Protein AF-A0A2M8Q6B5-F1 (afdb_monomer_lite)

Secondary structure (DSSP, 8-state):
--SSPPPHHHHHHHHHTT-------EEEEEETTEEEEEE--HHHHHHHHT---S-----BPPTT-TT--GGGGT--BGGGGS-HHHHHHHHHHHHHHHHHHHHHHHH-

Foldseek 3Di:
DPPDDDDPLNQLVCLLVVNDDDDDAWDWDADPVGIDIGGDDPVNVVVQVPQDQPDFDFDFDDPPDPPPCCVSRVCGTRRSVDRSNRNSVVVVVVVVVVVVVVVVVVVD

Structure (mmCIF, N/CA/C/O backbone):
data_AF-A0A2M8Q6B5-F1
#
_entry.id   AF-A0A2M8Q6B5-F1
#
loop_
_atom_site.group_PDB
_atom_site.id
_atom_site.type_symbol
_atom_site.label_atom_id
_atom_site.label_alt_id
_atom_site.label_comp_id
_atom_site.label_asym_id
_atom_site.label_entity_id
_atom_site.label_seq_id
_atom_site.pdbx_PDB_ins_code
_atom_site.Cartn_x
_atom_site.Cartn_y
_atom_site.Cartn_z
_atom_site.occupancy
_atom_site.B_iso_or_equiv
_atom_site.auth_seq_id
_atom_site.auth_comp_id
_atom_site.auth_asym_id
_atom_site.auth_atom_id
_atom_site.pdbx_PDB_model_num
ATOM 1 N N . ALA A 1 1 ? -20.760 10.008 8.618 1.00 58.56 1 ALA A N 1
ATOM 2 C CA . ALA A 1 1 ? -19.770 9.804 9.698 1.00 58.56 1 ALA A CA 1
ATOM 3 C C . ALA A 1 1 ? -20.421 10.194 11.020 1.00 58.56 1 ALA A C 1
ATOM 5 O O . ALA A 1 1 ? -21.139 11.185 11.023 1.00 58.56 1 ALA A O 1
ATOM 6 N N . CYS A 1 2 ? -20.219 9.435 12.102 1.00 76.94 2 CYS A N 1
ATOM 7 C CA . CYS A 1 2 ? -20.952 9.608 13.370 1.00 76.94 2 CYS A CA 1
ATOM 8 C C . CYS A 1 2 ? -20.451 10.766 14.264 1.00 76.94 2 CYS A C 1
ATOM 10 O O . CYS A 1 2 ? -20.872 10.860 15.406 1.00 76.94 2 CYS A O 1
ATOM 12 N N . GLY A 1 3 ? -19.568 11.645 13.773 1.00 79.81 3 GLY A N 1
ATOM 13 C CA . GLY A 1 3 ? -19.138 12.862 14.485 1.00 79.81 3 GLY A CA 1
ATOM 14 C C . GLY A 1 3 ? -18.143 12.664 15.636 1.00 79.81 3 GLY A C 1
ATOM 15 O O . GLY A 1 3 ? -17.608 13.651 16.131 1.00 79.81 3 GLY A O 1
ATOM 16 N N . GLU A 1 4 ? -17.843 11.424 16.026 1.00 81.81 4 GLU A N 1
ATOM 17 C CA . GLU A 1 4 ? -16.913 11.111 17.117 1.00 81.81 4 GLU A CA 1
ATOM 18 C C . GLU A 1 4 ? -15.538 10.634 16.610 1.00 81.81 4 GLU A C 1
ATOM 20 O O . GLU A 1 4 ? -15.468 9.883 15.628 1.00 81.81 4 GLU A O 1
ATOM 25 N N . PRO A 1 5 ? -14.428 11.028 17.269 1.00 84.00 5 PRO A N 1
ATOM 26 C CA . PRO A 1 5 ? -13.104 10.491 16.974 1.00 84.00 5 PRO A CA 1
ATOM 27 C C . PRO A 1 5 ? -13.026 8.997 17.299 1.00 84.00 5 PRO A C 1
ATOM 29 O O . PRO A 1 5 ? -13.386 8.568 18.395 1.00 84.00 5 PRO A O 1
ATOM 32 N N . ALA A 1 6 ? -12.4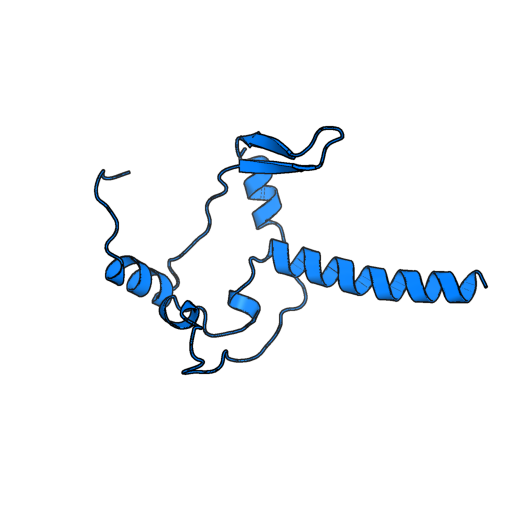82 8.198 16.381 1.00 84.62 6 ALA A N 1
ATOM 33 C CA . ALA A 1 6 ? -12.172 6.805 16.677 1.00 84.62 6 ALA A CA 1
ATOM 34 C C . ALA A 1 6 ? -11.031 6.729 17.706 1.00 84.62 6 ALA A C 1
ATOM 36 O O . ALA A 1 6 ? -9.941 7.259 17.479 1.00 84.62 6 ALA A O 1
ATOM 37 N N . LEU A 1 7 ? -11.270 6.049 18.831 1.00 92.38 7 LEU A N 1
ATOM 38 C CA . LEU A 1 7 ? -10.242 5.802 19.843 1.00 92.38 7 LEU A CA 1
ATOM 39 C C . LEU A 1 7 ? -9.113 4.941 19.258 1.00 92.38 7 LEU A C 1
ATOM 41 O O . LEU A 1 7 ? -9.363 3.983 18.526 1.00 92.38 7 LEU A O 1
ATOM 45 N N . GLY A 1 8 ? -7.863 5.238 19.619 1.00 91.94 8 GLY A N 1
ATOM 46 C CA . GLY A 1 8 ? -6.700 4.521 19.082 1.00 91.94 8 GLY A CA 1
ATOM 47 C C . GLY A 1 8 ? -6.738 3.010 19.338 1.00 91.94 8 GLY A C 1
ATOM 48 O O . GLY A 1 8 ? -6.353 2.228 18.470 1.00 91.94 8 GLY A O 1
ATOM 49 N N . ASP A 1 9 ? -7.247 2.584 20.493 1.00 94.19 9 ASP A N 1
ATOM 50 C CA . ASP A 1 9 ? -7.360 1.159 20.827 1.00 94.19 9 ASP A CA 1
ATOM 51 C C . ASP A 1 9 ? -8.470 0.459 20.044 1.00 94.19 9 ASP A C 1
ATOM 53 O O . ASP A 1 9 ? -8.287 -0.685 19.631 1.00 94.19 9 ASP A O 1
ATOM 57 N N . TYR A 1 10 ? -9.562 1.169 19.738 1.00 93.56 10 TYR A N 1
ATOM 58 C CA . TYR A 1 10 ? -10.579 0.678 18.811 1.00 93.56 10 TYR A CA 1
ATOM 59 C C . TYR A 1 10 ? -9.972 0.456 17.421 1.00 93.56 10 TYR A C 1
ATOM 61 O O . TYR A 1 10 ? -10.084 -0.637 16.876 1.00 93.56 10 TYR A O 1
ATOM 69 N N . VAL A 1 11 ? -9.228 1.431 16.881 1.00 92.94 11 VAL A N 1
ATOM 70 C CA . VAL A 1 11 ? -8.576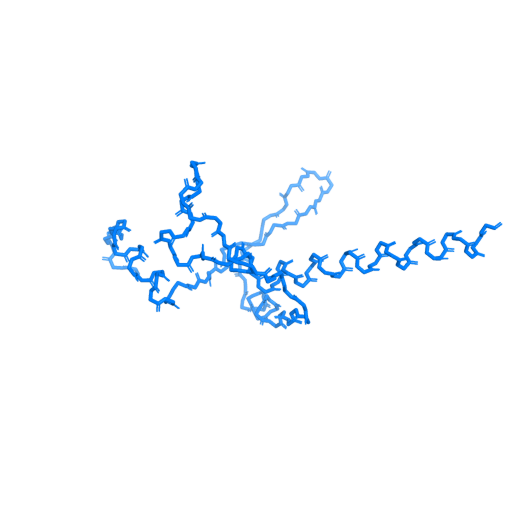 1.293 15.564 1.00 92.94 11 VAL A CA 1
ATOM 71 C C . VAL A 1 11 ? -7.638 0.084 15.522 1.00 92.94 11 VAL A C 1
ATOM 73 O O . VAL A 1 11 ? -7.688 -0.692 14.570 1.00 92.94 11 VAL A O 1
ATOM 76 N N . LYS A 1 12 ? -6.807 -0.118 16.552 1.00 94.69 12 LYS A N 1
ATOM 77 C CA . LYS A 1 12 ? -5.911 -1.285 16.636 1.00 94.69 12 LYS A CA 1
ATOM 78 C C . LYS A 1 12 ? -6.689 -2.600 16.721 1.00 94.69 12 LYS A C 1
ATOM 80 O O . LYS A 1 12 ? -6.302 -3.565 16.067 1.00 94.69 12 LYS A O 1
ATOM 85 N N . ALA A 1 13 ? -7.769 -2.650 17.503 1.00 95.38 13 ALA A N 1
ATOM 86 C CA . ALA A 1 13 ? -8.606 -3.840 17.639 1.00 95.38 13 ALA A CA 1
ATOM 87 C C . ALA A 1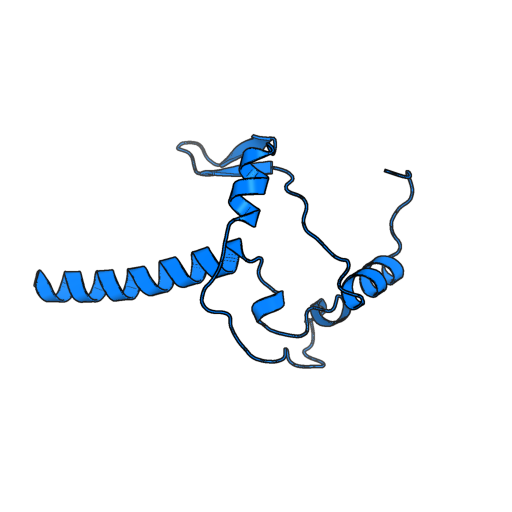 13 ? -9.283 -4.217 16.311 1.00 95.38 13 ALA A C 1
ATOM 89 O O . ALA A 1 13 ? -9.188 -5.367 15.882 1.00 95.38 13 ALA A O 1
ATOM 90 N N . GLU A 1 14 ? -9.883 -3.246 15.618 1.00 95.50 14 GLU A N 1
ATOM 91 C CA . GLU A 1 14 ? -10.491 -3.442 14.296 1.00 95.50 14 GLU A CA 1
ATOM 92 C C . GLU A 1 14 ? -9.459 -3.892 13.251 1.00 95.50 14 GLU A C 1
ATOM 94 O O . GLU A 1 14 ? -9.727 -4.787 12.445 1.00 95.50 14 GLU A O 1
ATOM 99 N N . ALA A 1 15 ? -8.258 -3.308 13.287 1.00 93.88 15 ALA A N 1
ATOM 100 C CA . ALA A 1 15 ? -7.167 -3.658 12.385 1.00 93.88 15 ALA A CA 1
ATOM 101 C C . ALA A 1 15 ? -6.673 -5.095 12.603 1.00 93.88 15 ALA A C 1
ATOM 103 O O . ALA A 1 15 ? -6.604 -5.875 11.655 1.00 93.88 15 ALA A O 1
ATOM 104 N N . ARG A 1 16 ? -6.418 -5.482 13.862 1.00 94.31 16 ARG A N 1
ATOM 105 C CA . ARG A 1 16 ? -6.034 -6.855 14.234 1.00 94.31 16 ARG A CA 1
ATOM 106 C C . ARG A 1 16 ? -7.112 -7.879 13.896 1.00 94.31 16 ARG A C 1
ATOM 108 O O . ARG A 1 16 ? -6.788 -9.016 13.578 1.00 94.31 16 ARG A O 1
ATOM 115 N N . ALA A 1 17 ? -8.380 -7.477 13.930 1.00 95.50 17 ALA A N 1
ATOM 116 C CA . ALA A 1 17 ? -9.495 -8.315 13.509 1.00 95.50 17 ALA A CA 1
ATOM 117 C C . ALA A 1 17 ? -9.673 -8.391 11.977 1.00 95.50 17 ALA A C 1
ATOM 119 O O . ALA A 1 17 ? -10.630 -9.005 11.507 1.00 95.50 17 ALA A O 1
ATOM 120 N N . GLY A 1 18 ? -8.789 -7.762 11.194 1.00 92.19 18 GLY A N 1
ATOM 121 C CA . GLY A 1 18 ? -8.809 -7.805 9.731 1.00 92.19 18 GLY A CA 1
ATOM 122 C C . GLY A 1 18 ? -9.907 -6.960 9.081 1.00 92.19 18 GLY A C 1
ATOM 123 O O . GLY A 1 18 ? -10.203 -7.159 7.906 1.00 92.19 18 GLY A O 1
ATOM 124 N N . ARG A 1 19 ? -10.524 -6.025 9.818 1.00 93.69 19 ARG A N 1
ATOM 125 C CA . ARG A 1 19 ? -11.614 -5.167 9.311 1.00 93.69 19 ARG A CA 1
ATOM 126 C C . ARG A 1 19 ? -11.137 -3.838 8.730 1.00 93.69 19 ARG A C 1
ATOM 128 O O . ARG A 1 19 ? -11.940 -3.070 8.205 1.00 93.69 19 ARG A O 1
ATOM 135 N N . MET A 1 20 ? -9.838 -3.556 8.807 1.00 88.94 20 MET A N 1
ATOM 136 C CA . MET A 1 20 ? -9.260 -2.363 8.198 1.00 88.94 20 MET A CA 1
ATOM 137 C C . MET A 1 20 ? -9.264 -2.488 6.671 1.00 88.94 20 MET A C 1
ATOM 139 O O . MET A 1 20 ? -8.777 -3.466 6.109 1.00 88.94 20 MET A O 1
ATOM 143 N N . GLY A 1 21 ? -9.817 -1.475 6.008 1.00 88.12 21 GLY A N 1
ATOM 144 C CA . GLY A 1 21 ? -9.827 -1.344 4.555 1.00 88.12 21 GLY A CA 1
ATOM 145 C C . GLY A 1 21 ? -9.128 -0.068 4.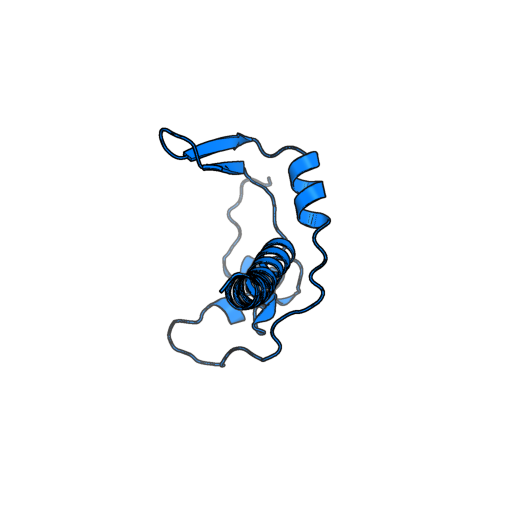096 1.00 88.12 21 GLY A C 1
ATOM 146 O O . GLY A 1 21 ? -8.520 0.651 4.887 1.00 88.12 21 GLY A O 1
ATOM 147 N N . ALA A 1 22 ? -9.246 0.226 2.805 1.00 89.25 22 ALA A N 1
ATOM 148 C CA . ALA A 1 22 ? -8.743 1.455 2.208 1.00 89.25 22 ALA A CA 1
ATOM 149 C C . ALA A 1 22 ? -9.873 2.196 1.487 1.00 89.25 22 ALA A C 1
ATOM 151 O O . ALA A 1 22 ? -10.705 1.573 0.827 1.00 89.25 22 ALA A O 1
ATOM 152 N N . THR A 1 23 ? -9.846 3.524 1.571 1.00 90.31 23 THR A N 1
ATOM 153 C CA . THR A 1 23 ? -10.742 4.426 0.839 1.00 90.31 23 THR A CA 1
ATOM 154 C C . THR A 1 23 ? -9.894 5.346 -0.024 1.00 90.31 23 THR A C 1
ATOM 156 O O . THR A 1 23 ? -8.926 5.933 0.465 1.00 90.31 23 THR A O 1
ATOM 159 N N . LEU A 1 24 ? 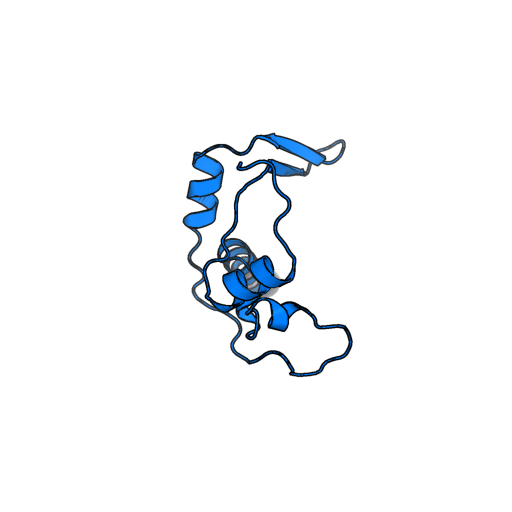-10.232 5.472 -1.307 1.00 92.81 24 LEU A N 1
ATOM 160 C CA . LEU A 1 24 ? -9.526 6.381 -2.202 1.00 92.81 24 LEU A CA 1
ATOM 161 C C . LEU A 1 24 ? -9.989 7.818 -1.938 1.00 92.81 24 LEU A C 1
ATOM 163 O O . LEU A 1 24 ? -11.171 8.119 -2.047 1.00 92.81 24 LEU A O 1
ATOM 167 N N . LEU A 1 25 ? -9.053 8.708 -1.604 1.00 93.56 25 LEU A N 1
ATOM 168 C CA . LEU A 1 25 ? -9.368 10.117 -1.330 1.00 93.56 25 LEU A CA 1
ATOM 169 C C . LEU A 1 25 ? -9.179 11.004 -2.565 1.00 93.56 25 LEU A C 1
ATOM 171 O O . LEU A 1 25 ? -10.049 11.800 -2.907 1.00 93.56 25 LEU A O 1
ATOM 175 N N . ALA A 1 26 ? -8.044 10.855 -3.246 1.00 94.94 26 ALA A N 1
ATOM 176 C CA . ALA A 1 26 ? -7.691 11.636 -4.423 1.00 94.94 26 ALA A CA 1
ATOM 177 C C . ALA A 1 26 ? -6.719 10.855 -5.313 1.00 94.94 26 ALA A C 1
ATOM 179 O O . ALA A 1 26 ? -6.024 9.946 -4.851 1.00 94.94 26 ALA A O 1
ATOM 180 N N . ILE A 1 27 ? -6.648 11.246 -6.583 1.00 94.75 27 ILE A N 1
ATOM 181 C CA . ILE A 1 27 ? -5.595 10.832 -7.509 1.00 94.75 27 ILE A CA 1
ATOM 182 C C . ILE A 1 27 ? -4.616 11.986 -7.665 1.00 94.75 27 ILE A C 1
ATOM 184 O O . ILE A 1 27 ? -5.020 13.132 -7.848 1.00 94.75 27 ILE A O 1
ATOM 188 N N . VAL A 1 28 ? -3.328 11.664 -7.601 1.00 94.75 28 VAL A N 1
ATOM 189 C CA . VAL A 1 28 ? -2.245 12.620 -7.811 1.00 94.75 28 VAL A CA 1
ATOM 190 C C . VAL A 1 28 ? -1.446 12.175 -9.023 1.00 94.75 28 VAL A C 1
ATOM 192 O O . VAL A 1 28 ? -1.029 11.017 -9.082 1.00 94.75 28 VAL A O 1
ATOM 195 N N . THR A 1 29 ? -1.230 13.074 -9.978 1.00 95.12 29 THR A N 1
ATOM 196 C CA . THR A 1 29 ? -0.370 12.811 -11.140 1.00 95.12 29 THR A CA 1
ATOM 197 C C . THR A 1 29 ? 0.777 13.805 -11.187 1.00 95.12 29 THR A C 1
ATOM 199 O O . THR A 1 29 ? 0.659 14.930 -10.698 1.00 95.12 29 THR A O 1
ATOM 202 N N . ASP A 1 30 ? 1.880 13.386 -11.797 1.00 96.38 30 ASP A N 1
ATOM 203 C CA . ASP A 1 30 ? 2.972 14.289 -12.146 1.00 96.38 30 ASP A CA 1
ATOM 204 C C . ASP A 1 30 ? 2.615 15.107 -13.399 1.00 96.38 30 ASP A C 1
ATOM 206 O O . ASP A 1 30 ? 1.840 14.653 -14.247 1.00 96.38 30 ASP A O 1
ATOM 210 N N . GLY A 1 31 ? 3.137 16.325 -13.501 1.00 94.88 31 GLY A N 1
ATOM 211 C CA . GLY A 1 31 ? 2.831 17.269 -14.572 1.00 94.88 31 GLY A CA 1
ATOM 212 C C . GLY A 1 31 ? 3.914 18.339 -14.710 1.00 94.88 31 GLY A C 1
ATOM 213 O O . GLY A 1 31 ? 4.725 18.541 -13.812 1.00 94.88 31 GLY A O 1
ATOM 214 N N . ALA A 1 32 ? 3.922 19.063 -15.834 1.00 91.31 32 ALA A N 1
ATOM 215 C CA . ALA A 1 32 ? 5.007 19.991 -16.190 1.00 91.31 32 ALA A CA 1
ATOM 216 C C . ALA A 1 32 ? 5.283 21.104 -15.152 1.00 91.31 32 ALA A C 1
ATOM 218 O O . ALA A 1 32 ? 6.384 21.643 -15.115 1.00 91.31 32 ALA A O 1
ATOM 219 N N . GLY A 1 33 ? 4.298 21.447 -14.315 1.00 93.00 33 GLY A N 1
ATOM 220 C CA . GLY A 1 33 ? 4.402 22.455 -13.252 1.00 93.00 33 GLY A CA 1
ATOM 221 C C . GLY A 1 33 ? 4.291 21.897 -11.829 1.00 93.00 33 GLY A C 1
ATOM 222 O O . GLY A 1 33 ? 4.063 22.670 -10.902 1.00 93.00 33 GLY A O 1
ATOM 223 N N . GLY A 1 34 ? 4.396 20.576 -11.644 1.00 95.06 34 GLY A N 1
ATOM 224 C CA . GLY A 1 34 ? 4.238 19.904 -10.353 1.00 95.06 34 GLY A CA 1
ATOM 225 C C . GLY A 1 34 ? 3.072 18.914 -10.325 1.00 95.06 34 GLY A C 1
ATOM 226 O O . GLY A 1 34 ? 2.715 18.315 -11.336 1.00 95.06 34 GLY A O 1
ATOM 227 N N . ARG A 1 35 ? 2.484 18.714 -9.140 1.00 97.00 35 ARG A N 1
ATOM 228 C CA . ARG A 1 35 ? 1.445 17.698 -8.915 1.00 97.00 35 ARG A CA 1
ATOM 229 C C . ARG A 1 35 ? 0.054 18.219 -9.265 1.00 97.00 35 ARG A C 1
ATOM 231 O O . ARG A 1 35 ? -0.375 19.228 -8.710 1.00 97.00 35 ARG A O 1
ATOM 238 N N . ASN A 1 36 ? -0.674 17.468 -10.085 1.00 96.69 36 ASN A N 1
ATOM 239 C CA . ASN A 1 36 ? -2.106 17.668 -10.296 1.00 96.69 36 ASN A CA 1
ATOM 240 C C . ASN A 1 36 ? -2.901 16.777 -9.339 1.00 96.69 36 ASN A C 1
ATOM 242 O O . ASN A 1 36 ? -2.512 15.635 -9.093 1.00 96.69 36 ASN A O 1
ATOM 246 N N . TYR A 1 37 ? -4.019 17.289 -8.827 1.00 96.00 37 TYR A N 1
ATOM 247 C CA . TYR A 1 37 ? -4.887 16.586 -7.884 1.00 96.00 37 TYR A CA 1
ATOM 248 C C . TYR A 1 37 ? -6.288 16.456 -8.470 1.00 96.00 37 TYR A C 1
ATOM 250 O O . TYR A 1 37 ? -6.880 17.443 -8.903 1.00 96.00 37 TYR A O 1
ATOM 258 N N . TYR A 1 38 ? -6.824 15.243 -8.444 1.00 95.06 38 TYR A N 1
ATOM 259 C CA . TYR A 1 38 ? -8.147 14.922 -8.959 1.00 95.06 38 TYR A CA 1
ATOM 260 C C . TYR A 1 38 ? -8.971 14.256 -7.866 1.00 95.06 38 TYR A C 1
ATOM 262 O O . TYR A 1 38 ? -8.458 13.435 -7.098 1.00 95.06 38 TYR A O 1
ATOM 270 N N . SER A 1 39 ? -10.260 14.581 -7.814 1.00 96.56 39 SER A N 1
ATOM 271 C CA . SER A 1 39 ? -11.204 13.878 -6.949 1.00 96.56 39 SER A CA 1
ATOM 272 C C . SER A 1 39 ? -11.227 12.384 -7.279 1.00 96.56 39 SER A C 1
ATOM 274 O O . SER A 1 39 ? -11.121 11.979 -8.441 1.00 96.56 39 SER A O 1
ATOM 276 N N . ALA A 1 40 ? -11.362 11.553 -6.246 1.00 95.00 40 ALA A N 1
ATOM 277 C CA . ALA A 1 40 ? -11.612 10.133 -6.440 1.00 95.00 40 ALA A CA 1
ATOM 278 C C . ALA A 1 40 ? -12.924 9.931 -7.216 1.00 95.00 40 ALA A C 1
ATOM 280 O O . ALA A 1 40 ? -13.918 10.607 -6.957 1.00 95.00 40 ALA A O 1
ATOM 281 N N . ALA A 1 41 ? -12.908 8.990 -8.158 1.00 95.19 41 ALA A N 1
ATOM 282 C CA . ALA A 1 41 ? -14.068 8.598 -8.946 1.00 95.19 41 ALA A CA 1
ATOM 283 C C . ALA A 1 41 ? -14.249 7.076 -8.822 1.00 95.19 41 ALA A C 1
ATOM 285 O O . ALA A 1 41 ? -13.251 6.374 -8.595 1.00 95.19 41 ALA A O 1
ATOM 286 N N . PRO A 1 42 ? -15.476 6.543 -8.955 1.00 95.12 42 PRO A N 1
ATOM 287 C CA . PRO A 1 42 ? -15.732 5.108 -8.825 1.00 95.12 42 PRO A CA 1
ATOM 288 C C . PRO A 1 42 ? -14.839 4.238 -9.723 1.00 95.12 42 PRO A C 1
ATOM 290 O O . PRO A 1 42 ? -14.375 3.173 -9.314 1.00 95.12 42 PRO A O 1
ATOM 293 N N . GLU A 1 43 ? -14.518 4.718 -10.920 1.00 95.50 43 GLU A N 1
ATOM 294 C CA . GLU A 1 43 ? -13.671 4.038 -11.899 1.00 95.50 43 GLU A CA 1
ATOM 295 C C . GLU A 1 43 ? -12.217 3.924 -11.413 1.00 95.50 43 GLU A C 1
ATOM 297 O O . GLU A 1 43 ? -11.543 2.914 -11.649 1.00 95.50 43 GLU A O 1
ATOM 302 N N . HIS A 1 44 ? -11.727 4.933 -10.682 1.00 94.50 44 HIS A N 1
ATOM 303 C CA . HIS A 1 44 ? -10.392 4.923 -10.081 1.00 94.50 44 HIS A CA 1
ATOM 304 C C . HIS A 1 44 ? -10.284 3.864 -8.980 1.00 94.50 44 HIS A C 1
ATOM 306 O O . HIS A 1 44 ? -9.280 3.145 -8.906 1.00 94.50 44 HIS A O 1
ATOM 312 N N . GLU A 1 45 ? -11.321 3.738 -8.148 1.00 93.50 45 GLU A N 1
ATOM 313 C CA . GLU A 1 45 ? -11.398 2.690 -7.132 1.00 93.50 45 GLU A CA 1
ATOM 314 C C . GLU A 1 45 ? -11.478 1.305 -7.760 1.00 93.50 45 GLU A C 1
ATOM 316 O O . GLU A 1 45 ? -10.743 0.403 -7.353 1.00 93.50 45 GLU A O 1
ATOM 321 N N . GLN A 1 46 ? -12.333 1.131 -8.769 1.00 94.12 46 GLN A N 1
ATOM 322 C CA . GLN A 1 46 ? -12.497 -0.150 -9.447 1.00 94.12 46 GLN A CA 1
ATOM 323 C C . GLN A 1 46 ? -11.184 -0.599 -10.092 1.00 94.12 46 GLN A C 1
ATOM 325 O O . GLN A 1 46 ? -10.763 -1.742 -9.911 1.00 94.12 46 GLN A O 1
ATOM 330 N N . SER A 1 47 ? -10.479 0.328 -10.743 1.00 92.88 47 SER A N 1
ATOM 331 C CA . SER A 1 47 ? -9.151 0.083 -11.310 1.00 92.88 47 SER A CA 1
ATOM 332 C C . SER A 1 47 ? -8.124 -0.293 -10.237 1.00 92.88 47 SER A C 1
ATOM 334 O O . SER A 1 47 ? -7.303 -1.182 -10.447 1.00 92.88 47 SER A O 1
ATOM 336 N N . ALA A 1 48 ? -8.164 0.350 -9.064 1.00 91.81 48 ALA A N 1
ATOM 337 C CA . ALA A 1 48 ? -7.271 0.010 -7.958 1.00 91.81 48 ALA A CA 1
ATOM 338 C C . ALA A 1 48 ? -7.550 -1.389 -7.386 1.00 91.81 48 ALA A C 1
ATOM 340 O O . ALA A 1 48 ? -6.608 -2.126 -7.095 1.00 91.81 48 ALA A O 1
ATOM 341 N N . ARG A 1 49 ? -8.828 -1.763 -7.252 1.00 92.12 49 ARG A N 1
ATOM 342 C CA . ARG A 1 49 ? -9.269 -3.070 -6.733 1.00 92.12 49 ARG A CA 1
ATOM 343 C C . ARG A 1 49 ? -9.065 -4.213 -7.731 1.00 92.12 49 ARG A C 1
ATOM 345 O O . ARG A 1 49 ? -8.969 -5.362 -7.316 1.00 92.12 49 ARG A O 1
ATOM 352 N N . ALA A 1 50 ? -8.974 -3.914 -9.026 1.00 95.12 50 ALA A N 1
ATOM 353 C CA . ALA A 1 50 ? -8.713 -4.904 -10.069 1.00 95.12 50 ALA A CA 1
ATOM 354 C C . ALA A 1 50 ? -7.267 -5.442 -10.066 1.00 95.12 50 ALA A C 1
ATOM 356 O O . ALA A 1 50 ? -6.988 -6.431 -10.746 1.00 95.12 50 ALA A O 1
ATOM 357 N N . ALA A 1 51 ? -6.350 -4.823 -9.313 1.00 95.19 51 ALA A N 1
ATOM 358 C CA . ALA A 1 51 ? -4.964 -5.266 -9.222 1.00 95.19 51 ALA A CA 1
ATOM 359 C C . ALA A 1 51 ? -4.848 -6.667 -8.595 1.00 95.19 51 ALA A C 1
ATOM 361 O O . ALA A 1 51 ? -5.273 -6.894 -7.463 1.00 95.19 51 ALA A O 1
ATOM 362 N N . LYS A 1 52 ? -4.221 -7.595 -9.326 1.00 95.00 52 LYS A N 1
ATOM 363 C CA . LYS A 1 52 ? -3.985 -8.983 -8.901 1.00 95.00 52 LYS A CA 1
ATOM 364 C C . LYS A 1 52 ? -2.489 -9.311 -8.990 1.00 95.00 52 LYS A C 1
ATOM 366 O O . LYS A 1 52 ? -2.049 -9.803 -10.031 1.00 95.00 52 LYS A O 1
ATOM 371 N N . PRO A 1 53 ? -1.691 -9.004 -7.950 1.00 94.69 53 PRO A N 1
ATOM 372 C CA . PRO A 1 53 ? -0.281 -9.381 -7.933 1.00 94.69 53 PRO A CA 1
ATOM 373 C C . PRO A 1 53 ? -0.143 -10.910 -7.952 1.00 94.69 53 PRO A C 1
ATOM 375 O O . PRO A 1 53 ? -0.846 -11.604 -7.221 1.00 94.69 53 PRO A O 1
ATOM 378 N N . GLN A 1 54 ? 0.760 -11.430 -8.787 1.00 94.25 54 GLN A N 1
ATOM 379 C CA . GLN A 1 54 ? 1.046 -12.873 -8.875 1.00 94.25 54 GLN A CA 1
ATOM 380 C C . GLN A 1 54 ? 2.014 -13.345 -7.788 1.00 94.25 54 GLN A C 1
ATOM 382 O O . GLN A 1 54 ? 2.040 -14.517 -7.423 1.00 94.25 54 GLN A O 1
ATOM 387 N N . TRP A 1 55 ? 2.805 -12.417 -7.256 1.00 94.31 55 TRP A N 1
ATOM 388 C CA . TRP A 1 55 ? 3.793 -12.672 -6.223 1.00 94.31 55 TRP A CA 1
ATOM 389 C C . TRP A 1 55 ? 3.642 -11.671 -5.079 1.00 94.31 55 TRP A C 1
ATOM 391 O O . TRP A 1 55 ? 3.220 -10.529 -5.278 1.00 94.31 55 TRP A O 1
ATOM 401 N N . ARG A 1 56 ? 4.013 -12.101 -3.871 1.00 94.38 56 ARG A N 1
ATOM 402 C CA . ARG A 1 56 ? 4.097 -11.254 -2.680 1.00 94.38 56 ARG A CA 1
ATOM 403 C C . ARG A 1 56 ? 5.274 -11.688 -1.800 1.00 94.38 56 ARG A C 1
ATOM 405 O O . ARG A 1 56 ? 5.572 -12.884 -1.767 1.00 94.38 56 ARG A O 1
ATOM 412 N N . PRO A 1 57 ? 5.903 -10.769 -1.049 1.00 93.25 57 PRO A N 1
ATOM 413 C CA . PRO A 1 57 ? 6.954 -11.134 -0.110 1.00 93.25 57 PRO A CA 1
ATOM 414 C C . PRO A 1 57 ? 6.377 -11.964 1.041 1.00 93.25 57 PRO A C 1
ATOM 416 O O . PRO A 1 57 ? 5.367 -11.601 1.648 1.00 93.25 57 PRO A O 1
ATOM 419 N N . VAL A 1 58 ? 7.031 -13.082 1.343 1.00 93.12 58 VAL A N 1
ATOM 420 C CA . VAL A 1 58 ? 6.676 -13.965 2.458 1.00 93.12 58 VAL A CA 1
ATOM 421 C C . VAL A 1 58 ? 7.667 -13.735 3.593 1.00 93.12 58 VAL A C 1
ATOM 423 O O . VAL A 1 58 ? 8.861 -13.579 3.349 1.00 93.12 58 VAL A O 1
ATOM 426 N N . GLY A 1 59 ? 7.172 -13.711 4.827 1.00 93.38 59 GLY A N 1
ATOM 427 C CA . GLY A 1 59 ? 7.989 -13.554 6.025 1.00 93.38 59 GLY A CA 1
ATOM 428 C C . GLY A 1 59 ? 7.278 -12.717 7.080 1.00 93.38 59 GLY A C 1
ATOM 429 O O . GLY A 1 59 ? 6.637 -11.712 6.753 1.00 93.38 59 GLY A O 1
ATOM 430 N N . ALA A 1 60 ? 7.405 -13.146 8.333 1.00 92.62 60 ALA A N 1
ATOM 431 C CA . ALA A 1 60 ? 6.940 -12.383 9.478 1.00 92.62 60 ALA A CA 1
ATOM 432 C C . ALA A 1 60 ? 7.818 -11.141 9.674 1.00 92.62 60 ALA A C 1
ATOM 434 O O . ALA A 1 60 ? 9.028 -11.163 9.433 1.00 92.62 60 ALA A O 1
ATOM 435 N N . LEU A 1 61 ? 7.201 -10.057 10.123 1.00 89.88 61 LEU A N 1
ATOM 436 C CA . LEU A 1 61 ? 7.916 -8.884 10.595 1.00 89.88 61 LEU A CA 1
ATOM 437 C C . LEU A 1 61 ? 8.539 -9.194 11.959 1.00 89.88 61 LEU A C 1
ATOM 439 O O . LEU A 1 61 ? 7.962 -9.918 12.766 1.00 89.88 61 LEU A O 1
ATOM 443 N N . SER A 1 62 ? 9.728 -8.644 12.214 1.00 83.19 62 SER A N 1
ATOM 444 C CA . SER A 1 62 ? 10.411 -8.810 13.500 1.00 83.19 62 SER A CA 1
ATOM 445 C C . SER A 1 62 ? 9.536 -8.295 14.643 1.00 83.19 62 SER A C 1
ATOM 447 O O . SER A 1 62 ? 9.154 -7.123 14.676 1.00 83.19 62 SER A O 1
ATOM 449 N N . GLU A 1 63 ? 9.272 -9.167 15.614 1.00 72.88 63 GLU A N 1
ATOM 450 C CA . GLU A 1 63 ? 8.681 -8.761 16.883 1.00 72.88 63 GLU A CA 1
ATOM 451 C C . GLU A 1 63 ? 9.696 -7.927 17.674 1.00 72.88 63 GLU A C 1
ATOM 453 O O . GLU A 1 63 ? 10.875 -8.272 17.761 1.00 72.88 63 GLU A O 1
ATOM 458 N N . GLY A 1 64 ? 9.250 -6.803 18.237 1.00 69.62 64 GLY A N 1
ATOM 459 C CA . GLY A 1 64 ? 10.066 -5.997 19.149 1.00 69.62 64 GLY A CA 1
ATOM 460 C C . GLY A 1 64 ? 11.130 -5.104 18.500 1.00 69.62 64 GLY A C 1
ATOM 461 O O . GLY A 1 64 ? 11.919 -4.503 19.229 1.00 69.62 64 GLY A O 1
ATOM 462 N N . ALA A 1 65 ? 11.154 -4.955 17.170 1.00 72.19 65 ALA A N 1
ATOM 463 C CA . ALA A 1 65 ? 12.006 -3.955 16.529 1.00 72.19 65 ALA A CA 1
ATOM 464 C C . ALA A 1 65 ? 11.616 -2.540 17.001 1.00 72.19 65 ALA A C 1
ATOM 466 O O . ALA A 1 65 ? 10.479 -2.093 16.818 1.00 72.19 65 ALA A O 1
ATOM 467 N N . LEU A 1 66 ? 12.563 -1.828 17.621 1.00 76.00 66 LEU A N 1
ATOM 468 C CA . LEU A 1 66 ? 12.357 -0.454 18.084 1.00 76.00 66 LEU A CA 1
ATOM 469 C C . LEU A 1 66 ? 11.890 0.425 16.913 1.00 76.00 66 LEU A C 1
ATOM 471 O O . LEU A 1 66 ? 12.542 0.494 15.875 1.00 76.00 66 LEU A O 1
ATOM 475 N N . GLY A 1 67 ? 10.741 1.085 17.078 1.00 78.44 67 GLY A N 1
ATOM 476 C CA . GLY A 1 67 ? 10.142 1.952 16.056 1.00 78.44 67 GLY A CA 1
ATOM 477 C C . GLY A 1 67 ? 9.195 1.258 15.068 1.00 78.44 67 GLY A C 1
ATOM 478 O O . GLY A 1 67 ? 8.564 1.943 14.264 1.00 78.44 67 GLY A O 1
ATOM 479 N N . PHE A 1 68 ? 9.019 -0.065 15.137 1.00 81.50 68 PHE A N 1
ATOM 480 C CA . PHE A 1 68 ? 8.117 -0.803 14.247 1.00 81.50 68 PHE A CA 1
ATOM 481 C C . PHE A 1 68 ? 6.732 -1.004 14.888 1.00 81.50 68 PHE A C 1
ATOM 483 O O . PHE A 1 68 ? 6.433 -2.028 15.493 1.00 81.50 68 PHE A O 1
ATOM 490 N N . GLY A 1 69 ? 5.865 0.010 14.778 1.00 87.69 69 GLY A N 1
ATOM 491 C CA . GLY A 1 69 ? 4.520 0.006 15.381 1.00 87.69 69 GLY A CA 1
ATOM 492 C C . GLY A 1 69 ? 3.425 -0.680 14.553 1.00 87.69 69 GLY A C 1
ATOM 493 O O . GLY A 1 69 ? 2.311 -0.863 15.040 1.00 87.69 69 GLY A O 1
ATOM 494 N N . VAL A 1 70 ? 3.714 -1.062 13.307 1.00 91.31 70 VAL A N 1
ATOM 495 C CA . VAL A 1 70 ? 2.728 -1.644 12.377 1.00 91.31 70 VAL A CA 1
ATOM 496 C C . VAL A 1 70 ? 2.136 -2.996 12.816 1.00 91.31 70 VAL A C 1
ATOM 498 O O . VAL A 1 70 ? 0.938 -3.182 12.577 1.00 91.31 70 VAL A O 1
ATOM 501 N N . PRO A 1 71 ? 2.841 -3.885 13.557 1.00 91.62 71 PRO A N 1
ATOM 502 C CA . PRO A 1 71 ? 2.224 -5.109 14.076 1.00 91.62 71 PRO A CA 1
ATOM 503 C C . PRO A 1 71 ? 1.067 -4.831 15.043 1.00 91.62 71 PRO A C 1
ATOM 505 O O . PRO A 1 71 ? 0.145 -5.637 15.165 1.00 91.62 71 PRO A O 1
ATOM 508 N N . LEU A 1 72 ? 1.036 -3.654 15.689 1.00 91.75 72 LEU A N 1
ATOM 509 C CA . LEU A 1 72 ? -0.092 -3.261 16.539 1.00 91.75 72 LEU A CA 1
ATOM 510 C C . LEU A 1 72 ? -1.412 -3.163 15.764 1.00 91.75 72 LEU A C 1
ATOM 512 O O . LEU A 1 72 ? -2.465 -3.298 16.384 1.00 91.75 72 LEU A O 1
ATOM 516 N N . TYR A 1 73 ? -1.342 -2.992 14.443 1.00 92.75 73 TYR A N 1
ATOM 517 C CA . TYR A 1 73 ? -2.473 -2.903 13.525 1.00 92.75 73 TYR A CA 1
ATOM 518 C C . TYR A 1 73 ? -2.701 -4.197 12.719 1.00 92.75 73 TYR A C 1
ATOM 520 O O . TYR A 1 73 ? -3.379 -4.169 11.700 1.00 92.75 73 TYR A O 1
ATOM 528 N N . GLY A 1 74 ? -2.138 -5.338 13.138 1.00 91.88 74 GLY A N 1
ATOM 529 C CA . GLY A 1 74 ? -2.318 -6.619 12.431 1.00 91.88 74 GLY A CA 1
ATOM 530 C C . GLY A 1 74 ? -1.508 -6.752 11.135 1.00 91.88 74 GLY A C 1
ATOM 531 O O . GLY A 1 74 ? -1.730 -7.679 10.353 1.00 91.88 74 GLY A O 1
ATOM 532 N N . LEU A 1 75 ? -0.565 -5.832 10.906 1.00 92.81 75 LEU A N 1
ATOM 533 C CA . LEU A 1 75 ? 0.419 -5.899 9.830 1.00 92.81 75 LEU A CA 1
ATOM 534 C C . LEU A 1 75 ? 1.667 -6.603 10.375 1.00 92.81 75 LEU A C 1
ATOM 536 O O . LEU A 1 75 ? 2.601 -5.955 10.838 1.00 92.81 75 LEU A O 1
ATOM 540 N N . ASP A 1 76 ? 1.624 -7.930 10.395 1.00 91.81 76 ASP A N 1
ATOM 541 C CA . ASP A 1 76 ? 2.618 -8.847 10.979 1.00 91.81 76 ASP A CA 1
ATOM 542 C C . ASP A 1 76 ? 3.454 -9.598 9.923 1.00 91.81 76 ASP A C 1
ATOM 544 O O . ASP A 1 76 ? 4.411 -10.284 10.264 1.00 91.81 76 ASP A O 1
ATOM 548 N N . GLU A 1 77 ? 3.145 -9.429 8.636 1.00 93.19 77 GLU A N 1
ATOM 549 C CA . GLU A 1 77 ? 3.861 -10.026 7.506 1.00 93.19 77 GLU A CA 1
ATOM 550 C C . GLU A 1 77 ? 4.223 -8.953 6.474 1.00 93.19 77 GLU A C 1
ATOM 552 O O . GLU A 1 77 ? 3.464 -8.005 6.254 1.00 93.19 77 GLU A O 1
ATOM 557 N N . TYR A 1 78 ? 5.352 -9.120 5.777 1.00 93.00 78 TYR A N 1
ATOM 558 C CA . TYR A 1 78 ? 5.849 -8.119 4.822 1.00 93.00 78 TYR A CA 1
ATOM 559 C C . TYR A 1 78 ? 4.839 -7.745 3.728 1.00 93.00 78 TYR A C 1
ATOM 561 O O . TYR A 1 78 ? 4.738 -6.573 3.368 1.00 93.00 78 TYR A O 1
ATOM 569 N N . HIS A 1 79 ? 4.065 -8.702 3.200 1.00 93.69 79 HIS A N 1
ATOM 570 C CA . HIS A 1 79 ? 3.086 -8.401 2.143 1.00 93.69 79 HIS A CA 1
ATOM 571 C C . HIS A 1 79 ? 1.936 -7.509 2.616 1.00 93.69 79 HIS A C 1
ATOM 573 O O . HIS A 1 79 ? 1.398 -6.764 1.802 1.00 93.69 79 HIS A O 1
ATOM 579 N N . LYS A 1 80 ? 1.599 -7.522 3.914 1.00 92.69 80 LYS A N 1
ATOM 580 C CA . LYS A 1 80 ? 0.513 -6.704 4.477 1.00 92.69 80 LYS A CA 1
ATOM 581 C C . LYS A 1 80 ? 0.851 -5.208 4.505 1.00 92.69 80 LYS A C 1
ATOM 583 O O . LYS A 1 80 ? -0.051 -4.389 4.630 1.00 92.69 80 LYS A O 1
ATOM 588 N N . LEU A 1 81 ? 2.126 -4.836 4.352 1.00 92.62 81 LEU A N 1
ATOM 589 C CA . LEU A 1 81 ? 2.564 -3.433 4.287 1.00 92.62 81 LEU A CA 1
ATOM 590 C C . LEU A 1 81 ? 2.210 -2.739 2.968 1.00 92.62 81 LEU A C 1
ATOM 592 O O . LEU A 1 81 ? 2.367 -1.525 2.846 1.00 92.62 81 LEU A O 1
ATOM 596 N N . PHE A 1 82 ? 1.745 -3.498 1.980 1.00 93.56 82 PHE A N 1
ATOM 597 C CA . PHE A 1 82 ? 1.460 -3.005 0.648 1.00 93.56 82 PHE A CA 1
ATOM 598 C C . PHE A 1 82 ? 0.011 -3.303 0.277 1.00 93.56 82 PHE A C 1
ATOM 600 O O . PHE A 1 82 ? -0.528 -4.376 0.538 1.00 93.56 82 PHE A O 1
ATOM 607 N N . THR A 1 83 ? -0.618 -2.368 -0.423 1.00 93.12 83 THR A N 1
ATOM 608 C CA . THR A 1 83 ? -1.860 -2.649 -1.147 1.00 93.12 83 THR A CA 1
ATOM 609 C C . THR A 1 83 ? -1.579 -3.564 -2.344 1.00 93.12 83 THR A C 1
ATOM 611 O O . THR A 1 83 ? -0.478 -3.563 -2.903 1.00 93.12 83 THR A O 1
ATOM 614 N N . ALA A 1 84 ? -2.594 -4.295 -2.816 1.00 93.88 84 ALA A N 1
ATOM 615 C CA . ALA A 1 84 ? -2.468 -5.154 -3.999 1.00 93.88 84 ALA A CA 1
ATOM 616 C C . ALA A 1 84 ? -1.941 -4.397 -5.236 1.00 93.88 84 ALA A C 1
ATOM 618 O O . ALA A 1 84 ? -1.123 -4.921 -5.991 1.00 93.88 84 ALA A O 1
ATOM 619 N N . ARG A 1 85 ? -2.354 -3.132 -5.409 1.00 94.50 85 ARG A N 1
ATOM 620 C CA . ARG A 1 85 ? -1.882 -2.259 -6.493 1.00 94.50 85 ARG A CA 1
ATOM 621 C C . ARG A 1 85 ? -0.402 -1.898 -6.358 1.00 94.50 85 ARG A C 1
ATOM 623 O O . ARG A 1 85 ? 0.300 -1.888 -7.364 1.00 94.50 85 ARG A O 1
ATOM 630 N N . GLN A 1 86 ? 0.076 -1.624 -5.142 1.00 94.69 86 GLN A N 1
ATOM 631 C CA . GLN A 1 86 ? 1.495 -1.349 -4.887 1.00 94.69 86 GLN A CA 1
ATOM 632 C C . GLN A 1 86 ? 2.363 -2.583 -5.155 1.00 94.69 86 GLN A C 1
ATOM 634 O O . GLN A 1 86 ? 3.394 -2.453 -5.808 1.00 94.69 86 GLN A O 1
ATOM 639 N N . LEU A 1 87 ? 1.931 -3.776 -4.724 1.00 96.00 87 LEU A N 1
ATOM 640 C CA . LEU A 1 87 ? 2.649 -5.024 -5.023 1.00 96.00 87 LEU A CA 1
ATOM 641 C C . LEU A 1 87 ? 2.699 -5.312 -6.525 1.00 96.00 87 LEU A C 1
ATOM 643 O O . LEU A 1 87 ? 3.757 -5.662 -7.047 1.00 96.00 87 LEU A O 1
ATOM 647 N N . LEU A 1 88 ? 1.579 -5.132 -7.233 1.00 96.56 88 LEU A N 1
ATOM 648 C CA . LEU A 1 88 ? 1.536 -5.317 -8.683 1.00 96.56 88 LEU A CA 1
ATOM 649 C C . LEU A 1 88 ? 2.477 -4.339 -9.400 1.00 96.56 88 LEU A C 1
ATOM 651 O O . LEU A 1 88 ? 3.218 -4.749 -10.287 1.00 96.56 88 LEU A O 1
ATOM 655 N N . ALA A 1 89 ? 2.487 -3.064 -9.002 1.00 95.12 89 ALA A N 1
ATOM 656 C CA . ALA A 1 89 ? 3.385 -2.071 -9.587 1.00 95.12 89 ALA A CA 1
ATOM 657 C C . ALA A 1 89 ? 4.861 -2.417 -9.340 1.00 95.12 89 ALA A C 1
ATOM 659 O O . ALA A 1 89 ? 5.654 -2.411 -10.277 1.00 95.12 89 ALA A O 1
ATOM 660 N N . LEU A 1 90 ? 5.219 -2.765 -8.098 1.00 95.12 90 LEU A N 1
ATOM 661 C CA . LEU A 1 90 ? 6.588 -3.127 -7.732 1.00 95.12 90 LEU A CA 1
ATOM 662 C C . LEU A 1 90 ? 7.091 -4.322 -8.548 1.00 95.12 90 LEU A C 1
ATOM 664 O O . LEU A 1 90 ? 8.152 -4.240 -9.157 1.00 95.12 90 LEU A O 1
ATOM 668 N N . THR A 1 91 ? 6.305 -5.399 -8.595 1.00 94.81 91 THR A N 1
ATOM 669 C CA . THR A 1 91 ? 6.654 -6.618 -9.345 1.00 94.81 91 THR A CA 1
ATOM 670 C C . THR A 1 91 ? 6.779 -6.346 -10.841 1.00 94.81 91 THR A C 1
ATOM 672 O O . THR A 1 91 ? 7.793 -6.696 -11.434 1.00 94.81 91 THR A O 1
ATOM 675 N N . THR A 1 92 ? 5.830 -5.607 -11.425 1.00 95.69 92 THR A N 1
ATOM 676 C CA . THR A 1 92 ? 5.882 -5.214 -12.843 1.00 95.69 92 THR A CA 1
ATOM 677 C C . THR A 1 92 ? 7.162 -4.441 -13.168 1.00 95.69 92 THR A C 1
ATOM 679 O O . THR A 1 92 ? 7.825 -4.730 -14.161 1.00 95.69 92 THR A O 1
ATOM 682 N N . PHE A 1 93 ? 7.547 -3.463 -12.341 1.00 95.25 93 PHE A N 1
ATOM 683 C CA . PHE A 1 93 ? 8.771 -2.699 -12.586 1.00 95.25 93 PHE A CA 1
ATOM 684 C C . PHE A 1 93 ? 10.036 -3.540 -12.406 1.00 95.25 93 PHE A C 1
ATOM 686 O O . PHE A 1 93 ? 10.962 -3.404 -13.204 1.00 95.25 93 PHE A O 1
ATOM 693 N N . SER A 1 94 ? 10.079 -4.425 -11.408 1.00 94.94 94 SER A N 1
ATOM 694 C CA . SER A 1 94 ? 11.194 -5.361 -11.235 1.00 94.94 94 SER A CA 1
ATOM 695 C C . SER A 1 94 ? 11.378 -6.271 -12.456 1.00 94.94 94 SER A C 1
ATOM 697 O O . SER A 1 94 ? 12.506 -6.423 -12.927 1.00 94.94 94 SER A O 1
ATOM 699 N N . ASP A 1 95 ? 10.288 -6.797 -13.016 1.00 94.81 95 ASP A N 1
ATOM 700 C CA . ASP A 1 95 ? 10.325 -7.650 -14.209 1.00 94.81 95 ASP A CA 1
ATOM 701 C C . ASP A 1 95 ? 10.801 -6.875 -15.450 1.00 94.81 95 ASP A C 1
ATOM 703 O O . ASP A 1 95 ? 11.640 -7.355 -16.219 1.00 94.81 95 ASP A O 1
ATOM 707 N N . LEU A 1 96 ? 10.329 -5.634 -15.624 1.00 97.31 96 LEU A N 1
ATOM 708 C CA . LEU A 1 96 ? 10.731 -4.775 -16.742 1.00 97.31 96 LEU A CA 1
ATOM 709 C C . LEU A 1 96 ? 12.222 -4.416 -16.715 1.00 97.31 96 LEU A C 1
ATOM 711 O O . LEU A 1 96 ? 12.836 -4.322 -17.777 1.00 97.31 96 LEU A O 1
ATOM 715 N N . ILE A 1 97 ? 12.828 -4.255 -15.534 1.00 97.31 97 ILE A N 1
ATOM 716 C CA . ILE A 1 97 ? 14.275 -4.008 -15.413 1.00 97.31 97 ILE A CA 1
ATOM 717 C C . ILE A 1 97 ? 15.073 -5.196 -15.964 1.00 97.31 97 ILE A C 1
ATOM 719 O O . ILE A 1 97 ? 16.040 -5.002 -16.705 1.00 97.31 97 ILE A O 1
ATOM 723 N N . ALA A 1 98 ? 14.666 -6.427 -15.636 1.00 94.94 98 ALA A N 1
ATOM 724 C CA . ALA A 1 98 ? 15.314 -7.625 -16.160 1.00 94.94 98 ALA A CA 1
ATOM 725 C C . ALA A 1 98 ? 15.169 -7.717 -17.689 1.00 94.94 98 ALA A C 1
ATOM 727 O O . ALA A 1 98 ? 16.157 -7.953 -18.384 1.00 94.94 98 ALA A O 1
ATOM 728 N N . ALA A 1 99 ? 13.972 -7.447 -18.220 1.00 96.50 99 ALA A N 1
ATOM 729 C CA . ALA A 1 99 ? 13.723 -7.439 -19.661 1.00 96.50 99 ALA A CA 1
ATOM 730 C C . ALA A 1 99 ? 14.551 -6.370 -20.401 1.00 96.50 99 ALA A C 1
ATOM 732 O O . ALA A 1 99 ? 15.145 -6.649 -21.444 1.00 96.50 99 ALA A O 1
ATOM 733 N N . ALA A 1 100 ? 14.647 -5.159 -19.843 1.00 97.38 100 ALA A N 1
ATOM 734 C CA . ALA A 1 100 ? 15.443 -4.074 -20.412 1.00 97.38 100 ALA A CA 1
ATOM 735 C C . ALA A 1 100 ? 16.934 -4.434 -20.485 1.00 97.38 100 ALA A C 1
ATOM 737 O O . ALA A 1 100 ? 17.588 -4.162 -21.491 1.00 97.38 100 ALA A O 1
ATOM 738 N N . ARG A 1 101 ? 17.472 -5.097 -19.452 1.00 96.81 101 ARG A N 1
ATOM 739 C CA . ARG A 1 101 ? 18.865 -5.565 -19.438 1.00 96.81 101 ARG A CA 1
ATOM 740 C C . ARG A 1 101 ? 19.161 -6.542 -20.575 1.00 96.81 101 ARG A C 1
ATOM 742 O O . ARG A 1 101 ? 20.201 -6.415 -21.218 1.00 9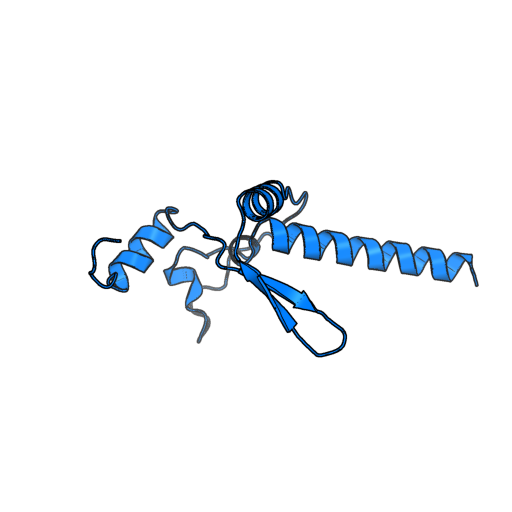6.81 101 ARG A O 1
ATOM 749 N N . GLU A 1 102 ? 18.280 -7.509 -20.815 1.00 97.06 102 GLU A N 1
ATOM 750 C CA . GLU A 1 102 ? 18.460 -8.471 -21.908 1.00 97.06 102 GLU A CA 1
ATOM 751 C C . GLU A 1 102 ? 18.369 -7.794 -23.275 1.00 97.06 102 GLU A C 1
ATOM 753 O O . GLU A 1 102 ? 19.163 -8.095 -24.165 1.00 97.06 102 GLU A O 1
ATOM 758 N N . ARG A 1 103 ? 17.485 -6.800 -23.424 1.00 97.12 103 ARG A N 1
ATOM 759 C CA . ARG A 1 103 ? 17.413 -6.008 -24.653 1.00 97.12 103 ARG A CA 1
ATOM 760 C C . ARG A 1 103 ? 18.709 -5.240 -24.925 1.00 97.12 103 ARG A C 1
ATOM 762 O O . ARG A 1 103 ? 19.223 -5.312 -26.033 1.00 97.12 103 ARG A O 1
ATOM 769 N N . ILE A 1 104 ? 19.264 -4.579 -23.908 1.00 97.19 104 ILE A N 1
ATOM 770 C CA . ILE A 1 104 ? 20.535 -3.843 -24.016 1.00 97.19 104 ILE A CA 1
ATOM 771 C C . ILE A 1 104 ? 21.680 -4.770 -24.441 1.00 97.19 104 ILE A C 1
ATOM 773 O O . ILE A 1 104 ? 22.506 -4.381 -25.256 1.00 97.19 104 ILE A O 1
ATOM 777 N N . ARG A 1 105 ? 21.734 -5.998 -23.909 1.00 96.81 105 ARG A N 1
ATOM 778 C CA . ARG A 1 105 ? 22.754 -6.993 -24.278 1.00 96.81 105 ARG A CA 1
ATOM 779 C C . ARG A 1 105 ? 22.641 -7.473 -25.720 1.00 96.81 105 ARG A C 1
ATOM 781 O O . ARG A 1 105 ? 23.660 -7.811 -26.299 1.00 96.81 105 ARG A O 1
ATOM 788 N N . ALA A 1 106 ? 21.424 -7.562 -26.251 1.00 96.62 106 ALA A N 1
ATOM 789 C CA . ALA A 1 106 ? 21.181 -7.991 -27.625 1.00 96.62 106 ALA A CA 1
ATOM 790 C C . ALA A 1 106 ? 21.426 -6.876 -28.655 1.00 96.62 106 ALA A C 1
ATOM 792 O O . ALA A 1 106 ? 21.725 -7.175 -29.806 1.00 96.62 106 ALA A O 1
ATOM 793 N N . ASP A 1 107 ? 21.267 -5.614 -28.249 1.00 94.19 107 ASP A N 1
ATOM 794 C CA . ASP A 1 107 ? 21.503 -4.442 -29.100 1.00 94.19 107 ASP A CA 1
ATOM 795 C C . ASP A 1 107 ? 22.995 -4.017 -29.136 1.00 94.19 107 ASP A C 1
ATOM 797 O O . ASP A 1 107 ? 23.359 -3.174 -29.958 1.00 94.19 107 ASP A O 1
ATOM 801 N N . ALA A 1 108 ? 23.840 -4.575 -28.254 1.00 78.56 108 ALA A N 1
ATOM 802 C CA . ALA A 1 108 ? 25.290 -4.340 -28.167 1.00 78.56 108 ALA A CA 1
ATOM 803 C C . ALA A 1 108 ? 26.097 -5.350 -28.998 1.00 78.56 108 ALA A C 1
ATOM 805 O O . ALA A 1 108 ? 27.101 -4.917 -29.608 1.00 78.56 108 ALA A O 1
#

Radius of gyration: 18.78 Å; chains: 1; bounding box: 46×36×50 Å

Organism: NCBI:txid2364212

pLDDT: mean 91.87, std 6.51, range [58.56, 97.38]

Sequence (108 aa):
ACGEPALGDYVKAEARAGRMGATLLAIVTDGAGGRNYYSAAPEHEQSARAAKPQWRPVGALSEGALGFGVPLYGLDEYHKLFTARQLLALTTFSDLIAAARERIRADA